Protein AF-A0A833XP09-F1 (afdb_monomer)

Mean predicted aligned error: 16.01 Å

pLDDT: mean 74.12, std 22.7, range [38.0, 97.12]

Solvent-accessible surface area (backbone atoms only — not comparable to full-atom values): 7157 Å² total; per-residue (Å²): 134,91,85,87,84,88,86,89,86,82,88,88,82,94,77,91,76,86,75,88,74,92,74,71,85,74,75,75,75,69,64,80,75,67,70,65,68,52,74,80,64,41,47,42,64,83,77,79,80,59,65,70,57,56,50,52,50,52,50,52,30,59,76,64,52,41,43,76,74,63,85,90,75,71,73,49,76,43,67,71,84,48,61,86,95,66,38,31,37,30,46,78,82,78,48,70,43,39,68,84,78,74,110

Sequence (103 aa):
MQGGQGGNGVVPGHGSEHREGDDDMDQAHLPQEKMSSSPDMEKSGGKDRPERQMRAFRQLLDDCSLVDLGFEGPKFTWCNGRDAQHIISERIDRYLANQRWLD

Organism: Juglans regia (NCBI:txid51240)

Foldseek 3Di:
DDDDDDDDDDDDDDDDDDPPDPPDPPPPPPPPVPVPDDQVQFKDDDDGDPVVVVVVVVVVCVVVQKDFPDDDDDSFPDWPPDDPVHIMTGHPDTDIDHPVVVD

Structure (mmCIF, N/CA/C/O backbone):
data_AF-A0A833XP09-F1
#
_entry.id   AF-A0A833XP09-F1
#
loop_
_atom_site.group_PDB
_atom_site.id
_atom_site.type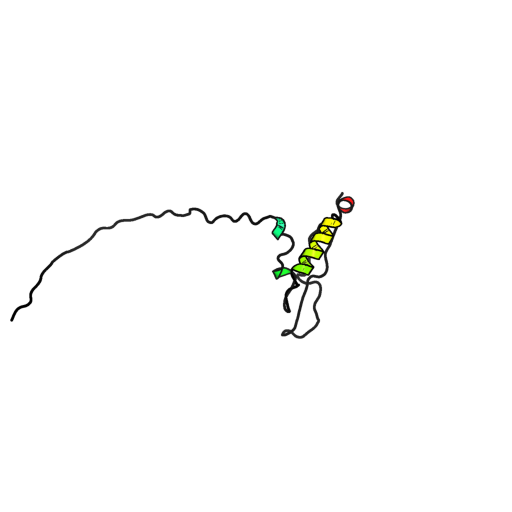_symbol
_atom_site.label_atom_id
_atom_site.label_alt_id
_atom_site.label_comp_id
_atom_site.label_asym_id
_atom_site.label_entity_id
_atom_site.label_seq_id
_atom_site.pdbx_PDB_ins_code
_atom_site.Cartn_x
_atom_site.Cartn_y
_atom_site.Cartn_z
_atom_site.occupancy
_atom_site.B_iso_or_equiv
_atom_site.auth_seq_id
_atom_site.auth_comp_id
_atom_site.auth_asym_id
_atom_site.auth_atom_id
_atom_site.pdbx_PDB_model_num
ATOM 1 N N . MET A 1 1 ? 6.854 76.484 -45.270 1.00 40.12 1 MET A N 1
ATOM 2 C CA . MET A 1 1 ? 5.818 77.332 -44.649 1.00 40.12 1 MET A CA 1
ATOM 3 C C . MET A 1 1 ? 4.896 76.443 -43.832 1.00 40.12 1 MET A C 1
ATOM 5 O O . MET A 1 1 ? 4.401 75.480 -44.387 1.00 40.12 1 MET A O 1
ATOM 9 N N . GLN A 1 2 ? 4.755 76.797 -42.551 1.00 45.69 2 GLN A N 1
ATOM 10 C CA . GLN A 1 2 ? 3.709 76.483 -41.563 1.00 45.69 2 GLN A CA 1
ATOM 11 C C . GLN A 1 2 ? 3.254 75.037 -41.295 1.00 45.69 2 GLN A C 1
ATOM 13 O O . GLN A 1 2 ? 2.819 74.304 -42.172 1.00 45.69 2 GLN A O 1
ATOM 18 N N . GLY A 1 3 ? 3.240 74.730 -39.996 1.00 44.31 3 GLY A N 1
ATOM 19 C CA . GLY A 1 3 ? 2.519 73.630 -39.368 1.00 44.31 3 GLY A CA 1
ATOM 20 C C . GLY A 1 3 ? 2.873 73.566 -37.882 1.00 44.31 3 GLY A C 1
ATOM 21 O O . GLY A 1 3 ? 3.689 72.744 -37.488 1.00 44.31 3 GLY A O 1
ATOM 22 N N . GLY A 1 4 ? 2.357 74.507 -37.085 1.00 48.62 4 GLY A N 1
ATOM 23 C CA . GLY A 1 4 ? 2.569 74.565 -35.635 1.00 48.62 4 GLY A CA 1
ATOM 24 C C . GLY A 1 4 ? 1.570 73.725 -34.834 1.00 48.62 4 GLY A C 1
ATOM 25 O O . GLY A 1 4 ? 0.525 73.345 -35.359 1.00 48.62 4 GLY A O 1
ATOM 26 N N . GLN A 1 5 ? 1.934 73.481 -33.570 1.00 53.88 5 GLN A N 1
ATOM 27 C CA . GLN A 1 5 ? 1.151 73.209 -32.341 1.00 53.88 5 GLN A CA 1
ATOM 28 C C . GLN A 1 5 ? 2.129 72.488 -31.384 1.00 53.88 5 GLN A C 1
ATOM 30 O O . GLN A 1 5 ? 2.824 71.580 -31.816 1.00 53.88 5 GLN A O 1
ATOM 35 N N . GLY A 1 6 ? 2.363 72.847 -30.122 1.00 43.28 6 GLY A N 1
ATOM 36 C CA . GLY A 1 6 ? 1.585 73.596 -29.139 1.00 43.28 6 GLY A CA 1
ATOM 37 C C . GLY A 1 6 ? 1.387 72.681 -27.921 1.00 43.28 6 GLY A C 1
ATOM 38 O O . GLY A 1 6 ? 0.749 71.648 -28.069 1.00 43.28 6 GLY A O 1
ATOM 39 N N . GLY A 1 7 ? 1.922 73.041 -26.744 1.00 47.12 7 GLY A N 1
ATOM 40 C CA . GLY A 1 7 ? 1.508 72.449 -25.459 1.00 47.12 7 GLY A CA 1
ATOM 41 C C . GLY A 1 7 ? 2.631 72.042 -24.496 1.00 47.12 7 GLY A C 1
ATOM 42 O O . GLY A 1 7 ? 3.162 70.943 -24.588 1.00 47.12 7 GLY A O 1
ATOM 43 N N . ASN A 1 8 ? 2.934 72.923 -23.537 1.00 38.00 8 ASN A N 1
ATOM 44 C CA . ASN A 1 8 ? 3.700 72.647 -22.313 1.00 38.00 8 ASN A CA 1
ATOM 45 C C . ASN A 1 8 ? 2.862 71.852 -21.292 1.00 38.00 8 ASN A C 1
ATOM 47 O O . ASN A 1 8 ? 1.666 72.103 -21.162 1.00 38.00 8 ASN A O 1
ATOM 51 N N . GLY A 1 9 ? 3.512 71.020 -20.472 1.00 39.72 9 GLY A N 1
ATOM 52 C CA . GLY A 1 9 ? 2.951 70.487 -19.226 1.00 39.72 9 GLY A CA 1
ATOM 53 C C . GLY A 1 9 ? 4.001 69.720 -18.416 1.00 39.72 9 GLY A C 1
ATOM 54 O O . GLY A 1 9 ? 4.470 68.674 -18.846 1.00 39.72 9 GLY A O 1
ATOM 55 N N . VAL A 1 10 ? 4.393 70.267 -17.265 1.00 44.69 10 VAL A N 1
ATOM 56 C CA . VAL A 1 10 ? 5.477 69.809 -16.379 1.00 44.69 10 VAL A CA 1
ATOM 57 C C . VAL A 1 10 ? 4.882 69.332 -15.038 1.00 44.69 10 VAL A C 1
ATOM 59 O O . VAL A 1 10 ? 4.267 70.145 -14.363 1.00 44.69 10 VAL A O 1
ATOM 62 N N . VAL A 1 11 ? 5.116 68.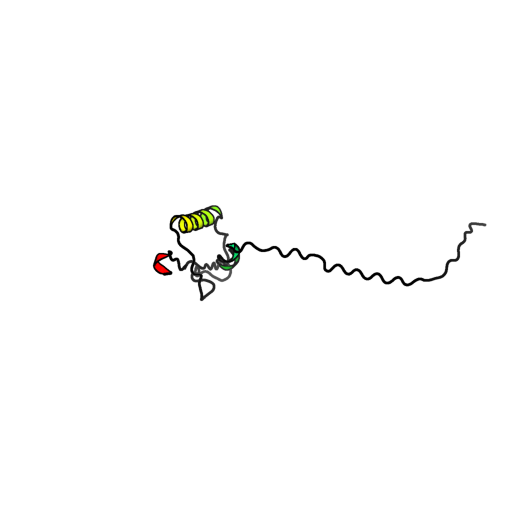043 -14.713 1.00 46.19 11 VAL A N 1
ATOM 63 C CA . VAL A 1 11 ? 5.342 67.329 -13.409 1.00 46.19 11 VAL A CA 1
ATOM 64 C C . VAL A 1 11 ? 4.386 67.521 -12.190 1.00 46.19 11 VAL A C 1
ATOM 66 O O . VAL A 1 11 ? 3.552 68.414 -12.197 1.00 46.19 11 VAL A O 1
ATOM 69 N N . PRO A 1 12 ? 4.556 66.790 -11.056 1.00 47.75 12 PRO A N 1
ATOM 70 C CA . PRO A 1 12 ? 4.394 65.348 -10.792 1.00 47.75 12 PRO A CA 1
ATOM 71 C C . PRO A 1 12 ? 3.430 65.096 -9.592 1.00 47.75 12 PRO A C 1
ATOM 73 O O . PRO A 1 12 ? 3.059 66.019 -8.872 1.00 47.75 12 PRO A O 1
ATOM 76 N N . GLY A 1 13 ? 3.058 63.846 -9.298 1.00 41.34 13 GLY A N 1
ATOM 77 C CA . GLY A 1 13 ? 2.262 63.542 -8.099 1.00 41.34 13 GLY A CA 1
ATOM 78 C C . GLY A 1 13 ? 2.362 62.087 -7.666 1.00 41.34 13 GLY A C 1
ATOM 79 O O . GLY A 1 13 ? 1.842 61.203 -8.336 1.00 41.34 13 GLY A O 1
ATOM 80 N N . HIS A 1 14 ? 3.049 61.859 -6.546 1.00 46.66 14 HIS A N 1
ATOM 81 C CA . HIS A 1 14 ? 3.049 60.607 -5.796 1.00 46.66 14 HIS A CA 1
ATOM 82 C C . HIS A 1 14 ? 1.628 60.254 -5.335 1.00 46.66 14 HIS A C 1
ATOM 84 O O . HIS A 1 14 ? 0.963 61.071 -4.701 1.00 46.66 14 HIS A O 1
ATOM 90 N N . GLY A 1 15 ? 1.217 59.013 -5.580 1.00 38.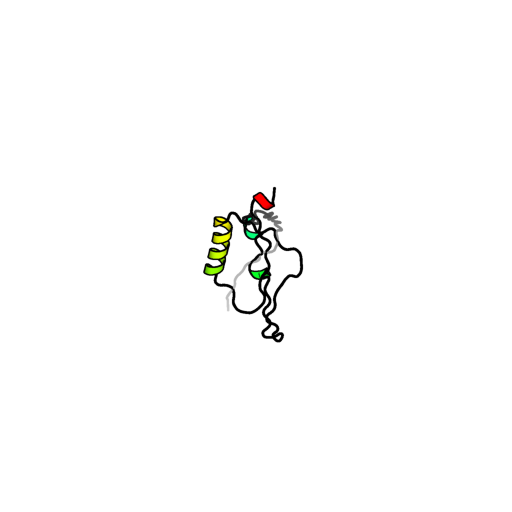94 15 GLY A N 1
ATOM 91 C CA . GLY A 1 15 ? 0.064 58.380 -4.954 1.00 38.94 15 GLY A CA 1
ATOM 92 C C . GLY A 1 15 ? 0.440 56.949 -4.602 1.00 38.94 15 GLY A C 1
ATOM 93 O O . GLY A 1 15 ? 0.515 56.089 -5.473 1.00 38.94 15 GLY A O 1
ATOM 94 N N . SER A 1 16 ? 0.761 56.729 -3.332 1.00 47.12 16 SER A N 1
ATOM 95 C CA . SER A 1 16 ? 0.919 55.408 -2.741 1.00 47.12 16 SER A CA 1
ATOM 96 C C . SER A 1 16 ? -0.463 54.763 -2.635 1.00 47.12 16 SER A C 1
ATOM 98 O O . SER A 1 16 ? -1.292 55.249 -1.871 1.00 47.12 16 SER A O 1
ATOM 100 N N . GLU A 1 17 ? -0.709 53.672 -3.353 1.00 47.91 17 GLU A N 1
ATOM 101 C CA . GLU A 1 17 ? -1.826 52.769 -3.063 1.00 47.91 17 GLU A CA 1
ATOM 102 C C . GLU A 1 17 ? -1.253 51.469 -2.496 1.00 47.91 17 GLU A C 1
ATOM 104 O O . GLU A 1 17 ? -0.713 50.625 -3.209 1.00 47.91 17 GLU A O 1
ATOM 109 N N . HIS A 1 18 ? -1.351 51.350 -1.170 1.00 47.62 18 HIS A N 1
ATOM 110 C CA . HIS A 1 18 ? -1.446 50.066 -0.486 1.00 47.62 18 HIS A CA 1
ATOM 111 C C . HIS A 1 18 ? -2.615 49.301 -1.122 1.00 47.62 18 HIS A C 1
ATOM 113 O O . HIS A 1 18 ? -3.763 49.720 -0.994 1.00 47.62 18 HIS A O 1
ATOM 119 N N . ARG A 1 19 ? -2.336 48.186 -1.799 1.00 39.50 19 ARG A N 1
ATOM 120 C CA . ARG A 1 19 ? -3.305 47.093 -1.892 1.00 39.50 19 ARG A CA 1
ATOM 121 C C . ARG A 1 19 ? -2.806 45.974 -1.007 1.00 39.50 19 ARG A C 1
ATOM 123 O O . ARG A 1 19 ? -2.067 45.100 -1.445 1.00 39.50 19 ARG A O 1
ATOM 130 N N . GLU A 1 20 ? -3.203 46.078 0.254 1.00 48.72 20 GLU A N 1
ATOM 131 C CA . GLU A 1 20 ? -3.547 44.897 1.029 1.00 48.72 20 GLU A CA 1
ATOM 132 C C . GLU A 1 20 ? -4.605 44.131 0.228 1.00 48.72 20 GLU A C 1
ATOM 134 O O . GLU A 1 20 ? -5.575 44.702 -0.274 1.00 48.72 20 GLU A O 1
ATOM 139 N N . GLY A 1 21 ? -4.322 42.858 0.022 1.00 41.50 21 GLY A N 1
ATOM 140 C CA . GLY A 1 21 ? -5.143 41.912 -0.713 1.00 41.50 21 GLY A CA 1
ATOM 141 C C . GLY A 1 21 ? -4.595 40.517 -0.460 1.00 41.50 21 GLY A C 1
ATOM 142 O O . GLY A 1 21 ? -4.383 39.756 -1.397 1.00 41.50 21 GLY A O 1
ATOM 143 N N . ASP A 1 22 ? -4.305 40.238 0.812 1.00 47.00 22 ASP A N 1
ATOM 144 C CA . ASP A 1 22 ? -4.081 38.904 1.368 1.00 47.00 22 ASP A CA 1
ATOM 145 C C . ASP A 1 22 ? -5.442 38.255 1.684 1.00 47.00 22 ASP A C 1
ATOM 147 O O . ASP A 1 22 ? -5.652 37.717 2.768 1.00 47.00 22 ASP A O 1
ATOM 151 N N . ASP A 1 23 ? -6.381 38.331 0.739 1.00 47.53 23 ASP A N 1
ATOM 152 C CA . ASP A 1 23 ? -7.714 37.762 0.892 1.00 47.53 23 ASP A CA 1
ATOM 153 C C . ASP A 1 23 ? -7.827 36.495 0.042 1.00 47.53 23 ASP A C 1
ATOM 155 O O . ASP A 1 23 ? -7.870 36.514 -1.191 1.00 47.53 23 ASP A O 1
ATOM 159 N N . ASP A 1 24 ? -7.862 35.389 0.782 1.00 49.03 24 ASP A N 1
ATOM 160 C CA . ASP A 1 24 ? -8.441 34.109 0.406 1.00 49.03 24 ASP A CA 1
ATOM 161 C C . ASP A 1 24 ? -7.696 33.325 -0.681 1.00 49.03 24 ASP A C 1
ATOM 163 O O . ASP A 1 24 ? -8.223 32.968 -1.738 1.00 49.03 24 ASP A O 1
ATOM 167 N N . MET A 1 25 ? -6.476 32.889 -0.332 1.00 40.09 25 MET A N 1
ATOM 168 C CA . MET A 1 25 ? -6.070 31.536 -0.717 1.00 40.09 25 MET A CA 1
ATOM 169 C C . MET A 1 25 ? -7.090 30.590 -0.086 1.00 40.09 25 MET A C 1
ATOM 171 O O . MET A 1 25 ? -6.949 30.205 1.074 1.00 40.09 25 MET A O 1
ATOM 175 N N . ASP A 1 26 ? -8.131 30.294 -0.861 1.00 49.03 26 ASP A N 1
ATOM 176 C CA . ASP A 1 26 ? -9.162 29.310 -0.589 1.00 49.03 26 ASP A CA 1
ATOM 177 C C . ASP A 1 26 ? -8.444 28.063 -0.073 1.00 49.03 26 ASP A C 1
ATOM 179 O O . ASP A 1 26 ? -7.783 27.335 -0.826 1.00 49.03 26 ASP A O 1
ATOM 183 N N . GLN A 1 27 ? -8.444 27.889 1.253 1.00 44.19 27 GLN A N 1
ATOM 184 C CA . GLN A 1 27 ? -7.902 26.699 1.874 1.00 44.19 27 GLN A CA 1
ATOM 185 C C . GLN A 1 27 ? -8.869 25.611 1.466 1.00 44.19 27 GLN A C 1
ATOM 187 O O . GLN A 1 27 ? -9.852 25.347 2.155 1.00 44.19 27 GLN A O 1
ATOM 192 N N . ALA A 1 28 ? -8.610 25.013 0.305 1.00 52.25 28 ALA A N 1
ATOM 193 C CA . ALA A 1 28 ? -9.256 23.803 -0.122 1.00 52.25 28 ALA A CA 1
ATOM 194 C C . ALA A 1 28 ? -9.042 22.814 1.019 1.00 52.25 28 ALA A C 1
ATOM 196 O O . ALA A 1 28 ? -7.966 22.232 1.174 1.00 52.25 28 ALA A O 1
ATOM 197 N N . HIS A 1 29 ? -10.069 22.683 1.855 1.00 49.16 29 HIS A N 1
ATOM 198 C CA . HIS A 1 29 ? -10.174 21.668 2.873 1.00 49.16 29 HIS A CA 1
ATOM 199 C C . HIS A 1 29 ? -10.284 20.362 2.100 1.00 49.16 29 HIS A C 1
ATOM 201 O O . HIS A 1 29 ? -11.366 19.906 1.740 1.00 49.16 29 HIS A O 1
ATOM 207 N N . LEU A 1 30 ? -9.121 19.848 1.704 1.00 47.88 30 LEU A N 1
ATOM 208 C CA . LEU A 1 30 ? -8.936 18.576 1.042 1.00 47.88 30 LEU A CA 1
ATOM 209 C C . LEU A 1 30 ? -9.719 17.553 1.880 1.00 47.88 30 LEU A C 1
ATOM 211 O O . LEU A 1 30 ? -9.358 17.365 3.041 1.00 47.88 30 LEU A O 1
ATOM 215 N N . PRO A 1 31 ? -10.785 16.915 1.345 1.00 43.19 31 PRO A N 1
ATOM 216 C CA . PRO A 1 31 ? -11.486 15.869 2.076 1.00 43.19 31 PRO A CA 1
ATOM 217 C C . PRO A 1 31 ? -10.484 14.854 2.613 1.00 43.19 31 PRO A C 1
ATOM 219 O O . PRO A 1 31 ? -9.598 14.428 1.873 1.00 43.19 31 PRO A O 1
ATOM 222 N N . GLN A 1 32 ? -10.616 14.481 3.884 1.00 41.84 32 GLN A N 1
ATOM 223 C CA . GLN A 1 32 ? -9.678 13.603 4.594 1.00 41.84 32 GLN A CA 1
ATOM 224 C C . GLN A 1 32 ? -9.524 12.201 3.962 1.00 41.84 32 GLN A C 1
ATOM 226 O O . GLN A 1 32 ? -8.645 11.437 4.344 1.00 41.84 32 GLN A O 1
ATOM 231 N N . GLU A 1 33 ? -10.295 11.882 2.920 1.00 46.12 33 GLU A N 1
ATOM 232 C CA . GLU A 1 33 ? -10.185 10.646 2.138 1.00 46.12 33 GLU A CA 1
ATOM 233 C C . GLU A 1 33 ? -8.903 10.538 1.289 1.00 46.12 33 GLU A C 1
ATOM 235 O O . GLU A 1 33 ? -8.579 9.463 0.789 1.00 46.12 33 GLU A O 1
ATOM 240 N N . LYS A 1 34 ? -8.118 11.616 1.145 1.00 45.12 34 LYS A N 1
ATOM 241 C CA . LYS A 1 34 ? -6.844 11.604 0.385 1.00 45.12 34 LYS A CA 1
ATOM 242 C C . LYS A 1 34 ? -5.622 11.214 1.223 1.00 45.12 34 LYS A C 1
ATOM 244 O O . LYS A 1 34 ? -4.490 11.429 0.802 1.00 45.12 34 LYS A O 1
ATOM 249 N N . MET A 1 35 ? -5.841 10.607 2.389 1.00 41.72 35 MET A N 1
ATOM 250 C CA . MET A 1 35 ? -4.797 9.906 3.146 1.00 41.72 35 MET A CA 1
ATOM 251 C C . MET A 1 35 ? -4.759 8.393 2.885 1.00 41.72 35 MET A C 1
ATOM 253 O O . MET A 1 35 ? -3.838 7.731 3.351 1.00 41.72 35 MET A O 1
ATOM 257 N N . SER A 1 36 ? -5.670 7.830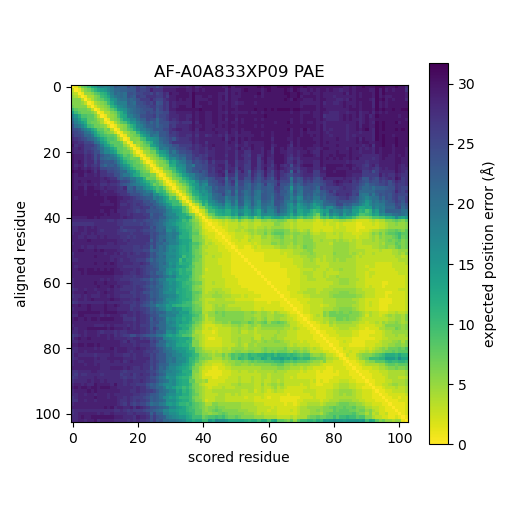 2.084 1.00 48.94 36 SER A N 1
ATOM 258 C CA . SER A 1 36 ? -5.400 6.544 1.431 1.00 48.94 36 SER A CA 1
ATOM 259 C C . SER A 1 36 ? -4.397 6.841 0.314 1.00 48.94 36 SER A C 1
ATOM 261 O O . SER A 1 36 ? -4.805 7.266 -0.764 1.00 48.94 36 SER A O 1
ATOM 263 N N . SER A 1 37 ? -3.101 6.739 0.627 1.00 52.34 37 SER A N 1
ATOM 264 C CA . SER A 1 37 ? -1.945 6.814 -0.279 1.00 52.34 37 SER A CA 1
ATOM 265 C C . SER A 1 37 ? -2.235 7.392 -1.671 1.00 52.34 37 SER A C 1
ATOM 267 O O . SER A 1 37 ? -2.777 6.689 -2.528 1.00 52.34 37 SER A O 1
ATOM 269 N N . SER A 1 38 ? -1.844 8.647 -1.916 1.00 48.25 38 SER A N 1
ATOM 270 C CA . SER A 1 38 ? -1.955 9.272 -3.242 1.00 48.25 38 SER A CA 1
ATOM 271 C C . SER A 1 38 ? -1.565 8.265 -4.341 1.00 48.25 38 SER A C 1
ATOM 273 O O . SER A 1 38 ? -0.499 7.650 -4.206 1.00 48.25 38 SER A O 1
ATOM 275 N N . PRO A 1 39 ? -2.380 8.067 -5.399 1.00 55.22 39 PRO A N 1
ATOM 276 C CA . PRO A 1 39 ? -2.123 7.066 -6.442 1.00 55.22 39 PRO A CA 1
ATOM 277 C C . PRO A 1 39 ? -0.695 7.146 -6.999 1.00 55.22 39 PRO A C 1
ATOM 279 O O . PRO A 1 39 ? -0.054 6.128 -7.256 1.00 55.22 39 PRO A O 1
ATOM 282 N N . ASP A 1 40 ? -0.169 8.370 -7.072 1.00 56.12 40 ASP A N 1
ATOM 283 C CA . ASP A 1 40 ? 1.161 8.712 -7.583 1.00 56.12 40 ASP A CA 1
ATOM 284 C C . ASP A 1 40 ? 2.324 8.223 -6.698 1.00 56.12 40 ASP A C 1
ATOM 286 O O . ASP A 1 40 ? 3.488 8.256 -7.102 1.00 56.12 40 ASP A O 1
ATOM 290 N N . MET A 1 41 ? 2.049 7.775 -5.468 1.00 74.12 41 MET A N 1
ATOM 291 C CA . MET A 1 41 ? 3.070 7.250 -4.556 1.00 74.12 41 MET A CA 1
ATOM 292 C C . MET A 1 41 ? 3.172 5.725 -4.563 1.00 74.12 41 MET A C 1
ATOM 294 O O . MET A 1 41 ? 4.221 5.206 -4.180 1.00 74.12 41 MET A O 1
ATOM 298 N N . GLU A 1 42 ? 2.134 5.008 -4.997 1.00 86.19 42 GLU A N 1
ATOM 299 C CA . GLU A 1 42 ? 2.088 3.541 -4.922 1.00 86.19 42 GLU A CA 1
ATOM 300 C C . GLU A 1 42 ? 2.721 2.836 -6.114 1.00 86.19 42 GLU A C 1
ATOM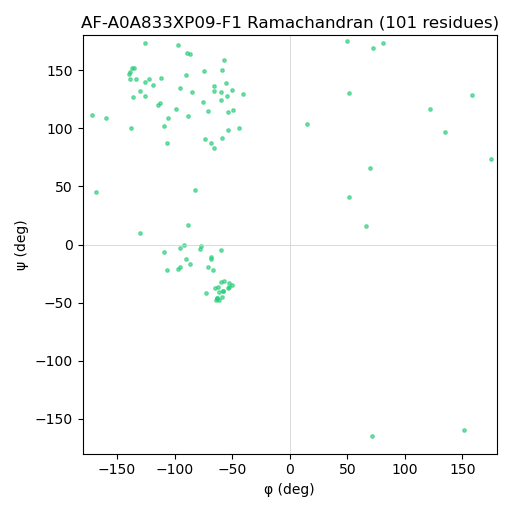 302 O O . GLU A 1 42 ? 3.022 1.645 -6.040 1.00 86.19 42 GLU A O 1
ATOM 307 N N . LYS A 1 43 ? 2.918 3.555 -7.217 1.00 90.62 43 LYS A N 1
ATOM 308 C CA . LYS A 1 43 ? 3.437 3.007 -8.463 1.00 90.62 43 LYS A CA 1
ATOM 309 C C . LYS A 1 43 ? 4.444 3.958 -9.090 1.00 90.62 43 LYS A C 1
ATOM 311 O O . LYS A 1 43 ? 4.279 5.170 -9.061 1.00 90.62 43 LYS A O 1
ATOM 316 N N . SER A 1 44 ? 5.490 3.386 -9.672 1.00 92.62 44 SER A N 1
ATOM 317 C CA . SER A 1 44 ? 6.442 4.085 -10.528 1.00 92.62 44 SER A CA 1
ATOM 318 C C . SER A 1 44 ? 6.625 3.310 -11.825 1.00 92.62 44 SER A C 1
ATOM 320 O O . SER A 1 44 ? 6.831 2.093 -11.802 1.00 92.62 44 SER A O 1
ATOM 322 N N . GLY A 1 45 ? 6.549 4.023 -12.948 1.00 92.31 45 GLY A N 1
ATOM 323 C CA . GLY A 1 45 ? 6.657 3.456 -14.288 1.00 92.31 45 GLY A CA 1
ATOM 324 C C . GLY A 1 45 ? 5.437 2.636 -14.732 1.00 92.31 45 GLY A C 1
ATOM 325 O O . GLY A 1 45 ? 4.550 2.265 -13.957 1.00 92.31 45 GLY A O 1
ATOM 326 N N . GLY A 1 46 ? 5.412 2.302 -16.022 1.00 90.75 46 GLY A N 1
ATOM 327 C CA . GLY A 1 46 ? 4.313 1.556 -16.636 1.00 90.75 46 GLY A CA 1
ATOM 328 C C . GLY A 1 46 ? 3.030 2.379 -16.790 1.00 90.75 46 GLY A C 1
ATOM 329 O O . GLY A 1 46 ? 3.054 3.602 -16.737 1.00 90.75 46 GLY A O 1
ATOM 330 N N . LYS A 1 47 ? 1.910 1.691 -17.043 1.00 90.06 47 LYS A N 1
ATOM 331 C CA . LYS A 1 47 ? 0.581 2.311 -17.170 1.00 90.06 47 LYS A CA 1
ATOM 332 C C . LYS A 1 47 ? -0.118 2.362 -15.821 1.00 90.06 47 LYS A C 1
ATOM 334 O O . LYS A 1 47 ? -0.001 1.400 -15.063 1.00 90.06 47 LYS A O 1
ATOM 339 N N . ASP A 1 48 ? -0.903 3.403 -15.588 1.00 87.31 48 ASP A N 1
ATOM 340 C CA . ASP A 1 48 ? -1.735 3.506 -14.394 1.00 87.31 48 ASP A CA 1
ATOM 341 C C . ASP A 1 48 ? -2.725 2.347 -14.287 1.00 87.31 48 ASP A C 1
ATOM 343 O O . ASP A 1 48 ? -3.176 1.768 -15.286 1.00 87.31 48 ASP A O 1
ATOM 347 N N . ARG A 1 49 ? -3.067 2.000 -13.043 1.00 87.12 49 ARG A N 1
ATOM 348 C CA . ARG A 1 49 ? -4.106 1.006 -12.785 1.00 87.12 49 ARG A CA 1
ATOM 349 C C . ARG A 1 49 ? -5.448 1.561 -13.276 1.00 87.12 49 ARG A C 1
ATOM 351 O O . ARG A 1 49 ? -5.755 2.721 -13.006 1.00 87.12 49 ARG A O 1
ATOM 358 N N . PRO A 1 50 ? -6.284 0.759 -13.957 1.00 89.88 50 PRO A N 1
ATOM 359 C CA . PRO A 1 50 ? -7.598 1.224 -14.375 1.00 89.88 50 PRO A CA 1
ATOM 360 C C . PRO A 1 50 ? -8.438 1.648 -13.164 1.00 89.88 50 PRO A C 1
ATOM 362 O O . PRO A 1 50 ? -8.689 0.833 -12.276 1.00 89.88 50 PRO A O 1
ATOM 365 N N . GLU A 1 51 ? -8.946 2.883 -13.156 1.00 88.94 51 GLU A N 1
ATOM 366 C CA . GLU A 1 51 ? -9.699 3.432 -12.013 1.00 88.94 51 GLU A CA 1
ATOM 367 C C . GLU A 1 51 ? -10.916 2.574 -11.638 1.00 88.94 51 GLU A C 1
ATOM 369 O O . GLU A 1 51 ? -11.257 2.424 -10.468 1.00 88.94 51 GLU A O 1
ATOM 374 N N . ARG A 1 52 ? -11.536 1.912 -12.623 1.00 93.81 52 ARG A N 1
ATOM 375 C CA . ARG A 1 52 ? -12.621 0.950 -12.382 1.00 93.81 52 ARG A CA 1
ATOM 376 C C . ARG A 1 52 ? -12.200 -0.194 -11.452 1.00 93.81 52 ARG A C 1
ATOM 378 O O . ARG A 1 52 ? -12.998 -0.612 -10.620 1.00 93.81 52 ARG A O 1
ATOM 385 N N . GLN A 1 53 ? -10.982 -0.715 -11.604 1.00 91.31 53 GLN A N 1
ATOM 386 C CA . GLN A 1 53 ? -10.466 -1.792 -10.754 1.00 91.31 53 GLN A CA 1
ATOM 387 C C . GLN A 1 53 ? -10.143 -1.269 -9.353 1.00 91.31 53 GLN A C 1
ATOM 389 O O . GLN A 1 53 ? -10.507 -1.912 -8.374 1.00 91.31 53 GLN A O 1
ATOM 394 N N . MET A 1 54 ? -9.539 -0.079 -9.256 1.00 90.12 54 MET A N 1
ATOM 395 C CA . MET A 1 54 ? -9.242 0.558 -7.967 1.00 90.12 54 MET A CA 1
ATOM 396 C C . MET A 1 54 ? -10.516 0.847 -7.173 1.00 90.12 54 MET A C 1
ATOM 398 O O . MET A 1 54 ? -10.576 0.574 -5.979 1.00 90.12 54 MET A O 1
ATOM 402 N N . ARG A 1 55 ? -11.572 1.317 -7.842 1.00 92.81 55 ARG A N 1
ATOM 403 C CA . ARG A 1 55 ? -12.885 1.520 -7.225 1.00 92.81 55 ARG A CA 1
ATOM 404 C C . ARG A 1 55 ? -13.507 0.219 -6.730 1.00 92.81 55 ARG A C 1
ATOM 406 O O . ARG A 1 55 ? -14.002 0.185 -5.614 1.00 92.81 55 ARG A O 1
ATOM 413 N N . ALA A 1 56 ? -13.472 -0.840 -7.539 1.00 95.06 56 ALA A N 1
ATOM 414 C CA . ALA A 1 56 ? -14.005 -2.140 -7.136 1.00 95.06 56 ALA A CA 1
ATOM 415 C C . ALA A 1 56 ? -13.254 -2.720 -5.925 1.00 95.06 56 ALA A C 1
ATOM 417 O O . ALA A 1 56 ? -13.875 -3.312 -5.051 1.00 95.06 56 ALA A O 1
ATOM 418 N N . PHE A 1 57 ? -11.936 -2.515 -5.853 1.00 91.56 57 PHE A N 1
ATOM 419 C CA . PHE A 1 57 ? -11.142 -2.906 -4.692 1.00 91.56 57 PHE A CA 1
ATOM 420 C C . PHE A 1 57 ? -11.546 -2.132 -3.431 1.00 91.56 57 PHE A C 1
ATOM 422 O O . PHE A 1 57 ? -11.792 -2.758 -2.408 1.00 91.56 57 PHE A O 1
ATOM 429 N N . ARG A 1 58 ? -11.683 -0.799 -3.511 1.00 93.25 58 ARG A N 1
ATOM 430 C CA . ARG A 1 58 ? -12.146 0.027 -2.378 1.00 93.25 58 ARG A CA 1
ATOM 431 C C . ARG A 1 58 ? -13.537 -0.397 -1.899 1.00 93.25 58 ARG A C 1
ATOM 433 O O . ARG A 1 58 ? -13.706 -0.639 -0.715 1.00 93.25 58 ARG A O 1
ATOM 440 N N . GLN A 1 59 ? -14.468 -0.625 -2.828 1.00 96.62 59 GLN A N 1
ATOM 441 C CA . GLN A 1 59 ? -15.807 -1.119 -2.495 1.00 96.62 59 GLN A CA 1
ATOM 442 C C . GLN A 1 59 ? -15.760 -2.457 -1.747 1.00 96.62 59 GLN A C 1
ATOM 444 O O . GLN A 1 59 ? -16.505 -2.652 -0.799 1.00 96.62 59 GLN A O 1
ATOM 449 N N . LEU A 1 60 ? -14.870 -3.374 -2.139 1.00 95.94 60 LEU A N 1
ATOM 450 C CA . LEU A 1 60 ? -14.714 -4.649 -1.440 1.00 95.94 60 LEU A CA 1
ATOM 451 C C . LEU A 1 60 ? -14.207 -4.465 -0.002 1.00 95.94 60 LEU A C 1
ATOM 453 O O . LEU A 1 60 ? -14.634 -5.206 0.883 1.00 95.94 60 LEU A O 1
ATOM 457 N N . LEU A 1 61 ? -13.309 -3.503 0.240 1.00 95.56 61 LEU A N 1
ATOM 458 C CA . LEU A 1 61 ? -12.872 -3.169 1.599 1.00 95.56 61 LEU A CA 1
ATOM 459 C C . LEU A 1 61 ? -14.046 -2.652 2.432 1.00 95.56 61 LEU A C 1
ATOM 461 O O . LEU A 1 61 ? -14.256 -3.148 3.539 1.00 95.56 61 LEU A O 1
ATOM 465 N N . ASP A 1 62 ? -14.848 -1.751 1.864 1.00 95.62 62 ASP A N 1
ATOM 466 C CA . ASP A 1 62 ? -16.037 -1.196 2.514 1.00 95.62 62 ASP A CA 1
ATOM 467 C C . ASP A 1 62 ? -17.067 -2.293 2.835 1.00 95.62 62 ASP A C 1
ATOM 469 O O . ASP A 1 62 ? -17.516 -2.417 3.977 1.00 95.62 62 ASP A O 1
ATOM 473 N N . ASP A 1 63 ? -17.373 -3.157 1.862 1.00 97.12 63 ASP A N 1
ATOM 474 C CA . ASP A 1 63 ? -18.318 -4.273 2.004 1.00 97.12 63 ASP A CA 1
ATOM 475 C C . ASP A 1 63 ? -17.883 -5.255 3.106 1.00 97.12 63 ASP A C 1
ATOM 477 O O . ASP A 1 63 ? -18.717 -5.850 3.792 1.00 97.12 63 ASP A O 1
ATOM 481 N N . CYS A 1 64 ? -16.571 -5.419 3.299 1.00 96.31 64 CYS A N 1
ATOM 482 C CA . CYS A 1 64 ? -15.997 -6.282 4.332 1.00 96.31 64 CYS A CA 1
ATOM 483 C C . CYS A 1 64 ? -15.721 -5.551 5.656 1.00 96.31 64 CYS A C 1
ATOM 485 O O . CYS A 1 64 ? -15.230 -6.183 6.596 1.00 96.31 64 CYS A O 1
ATOM 487 N N . SER A 1 65 ? -16.012 -4.247 5.743 1.00 96.00 65 SER A N 1
ATOM 488 C CA . SER A 1 65 ? -15.650 -3.388 6.881 1.00 96.00 65 SER A CA 1
ATOM 489 C C . SER A 1 65 ? -14.160 -3.483 7.241 1.00 96.00 65 SER A C 1
ATOM 491 O O . SER A 1 65 ? -13.790 -3.577 8.414 1.00 96.00 65 SER A O 1
ATOM 493 N N . LEU A 1 66 ? -13.311 -3.525 6.212 1.00 96.06 66 LEU A N 1
ATOM 494 C CA . LEU A 1 66 ? -11.860 -3.523 6.333 1.00 96.06 66 LEU A CA 1
ATOM 495 C C . LEU A 1 66 ? -11.332 -2.102 6.177 1.00 96.06 66 LEU A C 1
ATOM 497 O O . LEU A 1 66 ? -11.701 -1.393 5.246 1.00 96.06 66 LEU A O 1
ATOM 501 N N . VAL A 1 67 ? -10.411 -1.720 7.052 1.00 93.31 67 VAL A N 1
ATOM 502 C CA . VAL A 1 67 ? -9.679 -0.458 6.967 1.00 93.31 67 VAL A CA 1
ATOM 503 C C . VAL A 1 67 ? -8.213 -0.725 6.655 1.00 93.31 67 VAL A C 1
ATOM 505 O O . VAL A 1 67 ? -7.641 -1.714 7.120 1.00 93.31 67 VAL A O 1
ATOM 508 N N . ASP A 1 68 ? -7.613 0.154 5.855 1.00 91.88 68 ASP A N 1
ATOM 509 C CA . ASP A 1 68 ? -6.168 0.170 5.630 1.00 91.88 68 ASP A CA 1
ATOM 510 C C . ASP A 1 68 ? -5.488 0.772 6.866 1.00 91.88 68 ASP A C 1
ATOM 512 O O . ASP A 1 68 ? -5.803 1.888 7.280 1.00 91.88 68 ASP A O 1
ATOM 516 N N . LEU A 1 69 ? -4.583 0.009 7.477 1.00 92.25 69 LEU A N 1
ATOM 517 C CA . LEU A 1 69 ? -3.838 0.422 8.670 1.00 92.25 69 LEU A CA 1
ATOM 518 C C . LEU A 1 69 ? -2.685 1.379 8.350 1.00 92.25 69 LEU A C 1
ATOM 520 O O . LEU A 1 69 ? -1.997 1.857 9.252 1.00 92.25 69 LEU A O 1
ATOM 524 N N . GLY A 1 70 ? -2.452 1.645 7.069 1.00 87.56 70 GLY A N 1
ATOM 525 C CA . GLY A 1 70 ? -1.254 2.291 6.589 1.00 87.56 70 GLY A CA 1
ATOM 526 C C . GLY A 1 70 ? -0.097 1.307 6.456 1.00 87.56 70 GLY A C 1
ATOM 527 O O . GLY A 1 70 ? -0.155 0.131 6.818 1.00 87.56 70 GLY A O 1
ATOM 528 N N . PHE A 1 71 ? 0.989 1.813 5.888 1.00 86.50 71 PHE A N 1
ATOM 529 C CA . PHE A 1 71 ? 2.214 1.062 5.679 1.00 86.50 71 PHE A CA 1
ATOM 530 C C . PHE A 1 71 ? 3.400 1.938 6.062 1.00 86.50 71 PHE A C 1
ATOM 532 O O . PHE A 1 71 ? 3.557 3.039 5.531 1.00 86.50 71 PHE A O 1
ATOM 539 N N . GLU A 1 72 ? 4.257 1.419 6.934 1.00 87.75 72 GLU A N 1
ATOM 540 C CA . GLU A 1 72 ? 5.546 2.017 7.256 1.00 87.75 72 GLU A CA 1
ATOM 541 C C . GLU A 1 72 ? 6.661 1.105 6.738 1.00 87.75 72 GLU A C 1
ATOM 543 O O . GLU A 1 72 ? 6.726 -0.077 7.074 1.00 87.75 72 GLU A O 1
ATOM 548 N N . GLY A 1 73 ? 7.526 1.640 5.874 1.00 87.69 73 GLY A N 1
ATOM 549 C CA . GLY A 1 73 ? 8.604 0.868 5.265 1.00 87.69 73 GLY A CA 1
ATOM 550 C C . GLY A 1 73 ? 9.018 1.379 3.883 1.00 87.69 73 GLY A C 1
ATOM 551 O O . GLY A 1 73 ? 8.754 2.534 3.534 1.00 87.69 73 GLY A O 1
ATOM 552 N N . PRO A 1 74 ? 9.669 0.525 3.070 1.00 90.25 74 PRO A N 1
ATOM 553 C CA . PRO A 1 74 ? 10.096 0.876 1.719 1.00 90.25 74 PRO A CA 1
ATOM 554 C C . PRO A 1 74 ? 8.939 1.369 0.844 1.00 90.25 74 PRO A C 1
ATOM 556 O O . PRO A 1 74 ? 7.858 0.787 0.837 1.00 90.25 74 PRO A O 1
ATOM 559 N N . LYS A 1 75 ? 9.182 2.413 0.040 1.00 88.81 75 LYS A N 1
ATOM 560 C CA . LYS A 1 75 ? 8.152 3.007 -0.833 1.00 88.81 75 LYS A CA 1
ATOM 561 C C . LYS A 1 75 ? 7.468 1.976 -1.743 1.00 88.81 75 LYS A C 1
ATOM 563 O O . LYS A 1 75 ? 6.269 2.079 -1.976 1.00 88.81 75 LYS A O 1
ATOM 568 N N . PHE A 1 76 ? 8.228 1.004 -2.241 1.00 92.50 76 PHE A N 1
ATOM 569 C CA . PHE A 1 76 ? 7.742 -0.092 -3.075 1.00 92.50 76 PHE A CA 1
ATOM 570 C C . PHE A 1 76 ? 8.093 -1.418 -2.416 1.00 92.50 76 PHE A C 1
ATOM 572 O O . PHE A 1 76 ? 9.187 -1.560 -1.870 1.00 92.50 76 PHE A O 1
ATOM 579 N N . THR A 1 77 ? 7.193 -2.388 -2.517 1.00 93.88 77 THR A N 1
ATOM 580 C CA . THR A 1 77 ? 7.411 -3.743 -1.994 1.00 93.88 77 THR A CA 1
ATOM 581 C C . THR A 1 77 ? 7.600 -4.775 -3.101 1.00 93.88 77 THR A C 1
ATOM 583 O O . THR A 1 77 ? 7.990 -5.911 -2.846 1.00 93.88 77 THR A O 1
ATOM 586 N N . TRP A 1 78 ? 7.413 -4.359 -4.355 1.00 94.75 78 TRP A N 1
ATOM 587 C CA . TRP A 1 78 ? 7.633 -5.176 -5.534 1.00 94.75 78 TRP A CA 1
ATOM 588 C C . TRP A 1 78 ? 8.293 -4.378 -6.662 1.00 94.75 78 TRP A C 1
ATOM 590 O O . TRP A 1 78 ? 8.021 -3.188 -6.851 1.00 94.75 78 TRP A O 1
ATOM 600 N N . CYS A 1 79 ? 9.132 -5.050 -7.452 1.00 94.81 79 CYS A N 1
ATOM 601 C CA . CYS A 1 79 ? 9.639 -4.547 -8.723 1.00 94.81 79 CYS A CA 1
ATOM 602 C C . CYS A 1 79 ? 9.621 -5.653 -9.785 1.00 94.81 79 CYS A C 1
ATOM 604 O O . CYS A 1 79 ? 9.753 -6.839 -9.485 1.00 94.81 79 CYS A O 1
ATOM 606 N N . ASN A 1 80 ? 9.489 -5.262 -11.051 1.00 95.25 80 ASN A N 1
ATOM 607 C CA . ASN A 1 80 ? 9.465 -6.202 -12.174 1.00 95.25 80 ASN A CA 1
ATOM 608 C C . ASN A 1 80 ? 10.853 -6.744 -12.577 1.00 95.25 80 ASN A C 1
ATOM 610 O O . ASN A 1 80 ? 10.935 -7.514 -13.534 1.00 95.25 80 ASN A O 1
ATOM 614 N N . GLY A 1 81 ? 11.927 -6.311 -11.905 1.00 93.94 81 GLY A N 1
ATOM 615 C CA . GLY A 1 81 ? 13.302 -6.770 -12.131 1.00 93.94 81 GLY A CA 1
ATOM 616 C C . GLY A 1 81 ? 13.914 -6.403 -13.488 1.00 93.94 81 GLY A C 1
ATOM 617 O O . GLY A 1 81 ? 14.896 -7.023 -13.885 1.00 93.94 81 GLY A O 1
ATOM 618 N N . ARG A 1 82 ? 13.336 -5.447 -14.227 1.00 94.75 82 ARG A N 1
ATOM 619 C CA . ARG A 1 82 ? 13.851 -5.014 -15.537 1.00 94.75 82 ARG A CA 1
ATOM 620 C C . ARG A 1 82 ? 14.860 -3.875 -15.412 1.00 94.75 82 ARG A C 1
ATOM 622 O O . ARG A 1 82 ? 14.916 -3.193 -14.391 1.00 94.75 82 ARG A O 1
ATOM 629 N N . ASP A 1 83 ? 15.594 -3.645 -16.496 1.00 93.44 83 ASP A N 1
ATOM 630 C CA . ASP A 1 83 ? 16.542 -2.538 -16.623 1.00 93.44 83 ASP A CA 1
ATOM 631 C C . ASP A 1 83 ? 15.876 -1.173 -16.410 1.00 93.44 83 ASP A C 1
ATOM 633 O O . ASP A 1 83 ? 14.664 -1.014 -16.580 1.00 93.44 83 ASP A O 1
ATOM 637 N N . ALA A 1 84 ? 16.682 -0.164 -16.075 1.00 88.38 84 ALA A N 1
ATOM 638 C CA . ALA A 1 84 ? 16.220 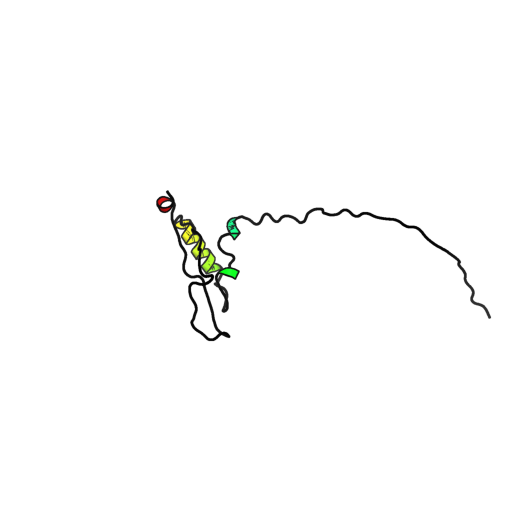1.149 -15.622 1.00 88.38 84 ALA A CA 1
ATOM 639 C C . ALA A 1 84 ? 15.202 1.832 -16.559 1.00 88.38 84 ALA A C 1
ATOM 641 O O . ALA A 1 84 ? 14.304 2.519 -16.083 1.00 88.38 84 ALA A O 1
ATOM 642 N N . GLN A 1 85 ? 15.288 1.627 -17.878 1.00 91.44 85 GLN A N 1
ATOM 643 C CA . GLN A 1 85 ? 14.348 2.204 -18.851 1.00 91.44 85 GLN A CA 1
ATOM 644 C C . GLN A 1 85 ? 12.947 1.571 -18.799 1.00 91.44 85 GLN A C 1
ATOM 646 O O .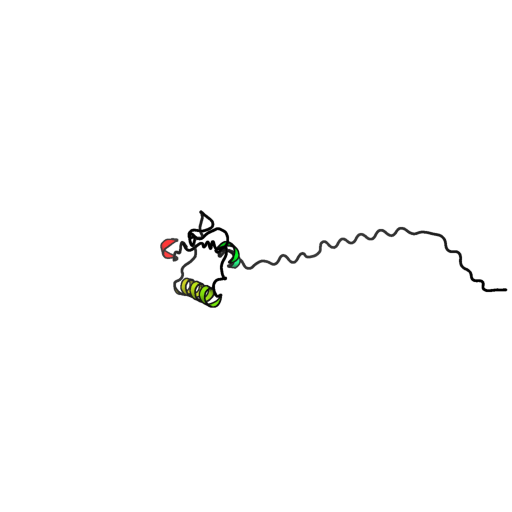 GLN A 1 85 ? 11.981 2.139 -19.310 1.00 91.44 85 GLN A O 1
ATOM 651 N N . HIS A 1 86 ? 12.830 0.377 -18.222 1.00 92.81 86 HIS A N 1
ATOM 652 C CA . HIS A 1 86 ? 11.612 -0.433 -18.207 1.00 92.81 86 HIS A CA 1
ATOM 653 C C . HIS A 1 86 ? 11.244 -0.931 -16.807 1.00 92.81 86 HIS A C 1
ATOM 655 O O . HIS A 1 86 ? 10.355 -1.786 -16.672 1.00 92.81 86 HIS A O 1
ATOM 661 N N . ILE A 1 87 ? 11.917 -0.417 -15.775 1.00 95.75 87 ILE A N 1
ATOM 662 C CA . ILE A 1 87 ? 11.633 -0.767 -14.394 1.00 95.75 87 ILE A CA 1
ATOM 663 C C . ILE A 1 87 ? 10.244 -0.257 -14.014 1.00 95.75 87 ILE A C 1
ATOM 665 O O . ILE A 1 87 ? 9.860 0.879 -14.295 1.00 95.75 87 ILE A O 1
ATOM 669 N N . ILE A 1 88 ? 9.475 -1.147 -13.404 1.00 94.88 88 ILE A N 1
ATOM 670 C CA . ILE A 1 88 ? 8.176 -0.842 -12.823 1.00 94.88 88 ILE A CA 1
ATOM 671 C C . ILE A 1 88 ? 8.244 -1.302 -11.379 1.00 94.88 88 ILE A C 1
ATOM 673 O O . ILE A 1 88 ? 8.579 -2.462 -11.124 1.00 94.88 88 ILE A O 1
ATOM 677 N N . SER A 1 89 ? 7.898 -0.404 -10.466 1.00 94.69 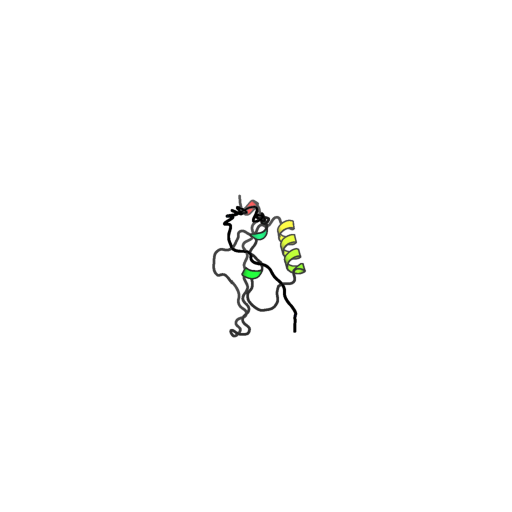89 SER A N 1
ATOM 678 C CA . SER A 1 89 ? 7.864 -0.685 -9.034 1.00 94.69 89 SER A CA 1
ATOM 679 C C . SER A 1 89 ? 6.497 -0.333 -8.473 1.00 94.69 89 SER A C 1
ATOM 681 O O . SER A 1 89 ? 5.904 0.676 -8.857 1.00 94.69 89 SER A O 1
ATOM 683 N N . GLU A 1 90 ? 5.992 -1.176 -7.580 1.00 93.19 90 GLU A N 1
ATOM 684 C CA . GLU A 1 90 ? 4.675 -1.024 -6.970 1.00 93.19 90 GLU A CA 1
ATOM 685 C C . GLU A 1 90 ? 4.737 -1.363 -5.480 1.00 93.19 90 GLU A C 1
ATOM 687 O O . GLU A 1 90 ? 5.512 -2.220 -5.050 1.00 93.19 90 GLU A O 1
ATOM 692 N N . ARG A 1 91 ? 3.903 -0.703 -4.679 1.00 92.19 91 ARG A N 1
ATOM 693 C CA . ARG A 1 91 ? 3.547 -1.189 -3.347 1.00 92.19 91 ARG A CA 1
ATOM 694 C C . ARG A 1 91 ? 2.334 -2.098 -3.489 1.00 92.19 91 ARG A C 1
ATOM 696 O O . ARG A 1 91 ? 1.255 -1.635 -3.857 1.00 92.19 91 ARG A O 1
ATOM 703 N N . ILE A 1 92 ? 2.543 -3.393 -3.269 1.00 90.69 92 ILE A N 1
ATOM 704 C CA . ILE A 1 92 ? 1.490 -4.412 -3.400 1.00 90.69 92 ILE A CA 1
ATOM 705 C C . ILE A 1 92 ? 1.008 -4.927 -2.046 1.00 90.69 92 ILE A C 1
ATOM 707 O O . ILE A 1 92 ? -0.114 -5.417 -1.953 1.00 90.69 92 ILE A O 1
ATOM 711 N N . ASP A 1 93 ? 1.827 -4.779 -1.007 1.00 90.31 93 ASP A N 1
ATOM 712 C CA . ASP A 1 93 ? 1.479 -5.218 0.338 1.00 90.31 93 ASP A CA 1
ATOM 713 C C . ASP A 1 93 ? 0.665 -4.137 1.047 1.00 90.31 93 ASP A C 1
ATOM 715 O O . ASP A 1 93 ? 1.035 -2.959 1.051 1.00 90.31 93 ASP A O 1
ATOM 719 N N . ARG A 1 94 ? -0.452 -4.553 1.645 1.00 89.44 94 ARG A N 1
ATOM 720 C CA . ARG A 1 94 ? -1.322 -3.718 2.477 1.00 89.44 94 ARG A CA 1
ATOM 721 C C . ARG A 1 94 ? -1.671 -4.459 3.750 1.00 89.44 94 ARG A C 1
ATOM 723 O O . ARG A 1 94 ? -1.939 -5.661 3.714 1.00 89.44 94 ARG A O 1
ATOM 730 N N . TYR A 1 95 ? -1.732 -3.721 4.847 1.00 92.19 95 TYR A N 1
ATOM 731 C CA . TYR A 1 95 ? -2.224 -4.234 6.114 1.00 92.19 95 TYR A CA 1
ATOM 732 C C . TYR A 1 95 ? -3.671 -3.791 6.280 1.00 92.19 95 TYR A C 1
ATOM 734 O O . TYR A 1 95 ? -3.964 -2.599 6.316 1.00 92.19 95 TYR A O 1
ATOM 742 N N . LEU A 1 96 ? -4.574 -4.766 6.336 1.00 94.31 96 LEU A N 1
ATOM 743 C CA . LEU A 1 96 ? -6.008 -4.541 6.446 1.00 94.31 96 LEU A CA 1
ATOM 744 C C . LEU A 1 96 ? -6.509 -5.170 7.740 1.00 94.31 96 LEU A C 1
ATOM 746 O O . LEU A 1 96 ? -6.142 -6.303 8.056 1.00 94.31 96 LEU A O 1
ATOM 750 N N . ALA A 1 97 ? -7.379 -4.468 8.453 1.00 95.69 97 ALA A N 1
ATOM 751 C CA . ALA A 1 97 ? -8.033 -4.993 9.645 1.00 95.69 97 ALA A CA 1
ATOM 752 C C . ALA A 1 97 ? -9.519 -4.659 9.637 1.00 95.69 97 ALA A C 1
ATOM 754 O O . ALA A 1 97 ? -9.934 -3.649 9.078 1.00 95.69 97 ALA A O 1
ATOM 755 N N . ASN A 1 98 ? -10.317 -5.505 10.283 1.00 96.06 98 ASN A N 1
ATOM 756 C CA . ASN A 1 98 ? -11.677 -5.139 10.666 1.00 96.06 98 ASN A CA 1
ATOM 757 C C . ASN A 1 98 ? -11.692 -4.681 12.129 1.00 96.06 98 ASN A C 1
ATOM 759 O O . ASN A 1 98 ? -10.713 -4.867 12.853 1.00 96.06 98 ASN A O 1
ATOM 763 N N . GLN A 1 99 ? -12.829 -4.147 12.574 1.00 92.69 99 GLN A N 1
ATOM 764 C CA . GLN A 1 99 ? -12.975 -3.606 13.927 1.00 92.69 99 GLN A CA 1
ATOM 765 C C . GLN A 1 99 ? -12.556 -4.589 15.031 1.00 92.69 99 GLN A C 1
ATOM 767 O O . GLN A 1 99 ? -11.911 -4.191 15.988 1.00 92.69 99 GLN A O 1
ATOM 772 N N . ARG A 1 100 ? -12.812 -5.894 14.862 1.00 94.12 100 ARG A N 1
ATOM 773 C CA . ARG A 1 100 ? -12.469 -6.903 15.881 1.00 94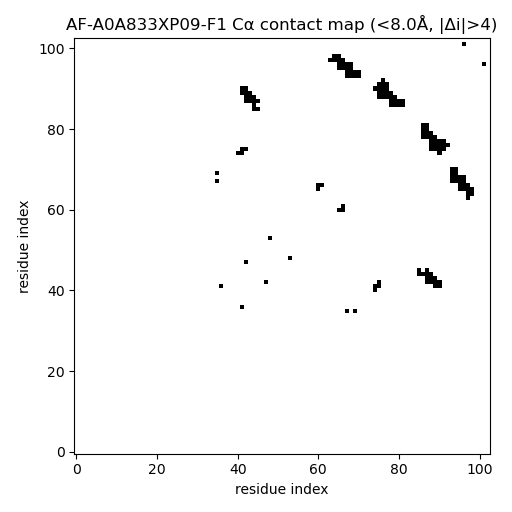.12 100 ARG A CA 1
ATOM 774 C C . ARG A 1 100 ? -10.966 -7.087 16.092 1.00 94.12 100 ARG A C 1
ATOM 776 O O . ARG A 1 100 ? -10.580 -7.655 17.102 1.00 94.12 100 ARG A O 1
ATOM 783 N N . TRP A 1 101 ? -10.142 -6.711 15.115 1.00 93.88 101 TRP A N 1
ATOM 784 C CA . TRP A 1 101 ? -8.679 -6.741 15.228 1.00 93.88 101 TRP A CA 1
ATOM 785 C C . TRP A 1 101 ? -8.107 -5.422 15.767 1.00 93.88 101 TRP A C 1
ATOM 787 O O . TRP A 1 101 ? -6.921 -5.374 16.080 1.00 93.88 101 TRP A O 1
ATOM 797 N N . LEU A 1 102 ? -8.922 -4.364 15.822 1.00 88.88 102 LEU A N 1
ATOM 798 C CA . LEU A 1 102 ? -8.547 -3.041 16.326 1.00 88.88 102 LEU A CA 1
ATOM 799 C C . LEU A 1 102 ? -8.914 -2.825 17.801 1.00 88.88 102 LEU A C 1
ATOM 801 O O . LEU A 1 102 ? -8.371 -1.906 18.413 1.00 88.88 102 LEU A O 1
ATOM 805 N N . ASP A 1 103 ? -9.835 -3.634 18.330 1.00 82.69 103 ASP A N 1
ATOM 806 C CA . ASP A 1 103 ? -10.274 -3.637 19.732 1.00 82.69 103 ASP A CA 1
ATOM 807 C C . ASP A 1 103 ? -9.255 -4.332 20.659 1.00 82.69 103 ASP A C 1
ATOM 809 O O . ASP A 1 103 ? -9.046 -3.824 21.787 1.00 82.69 103 ASP A O 1
#

Secondary structure (DSSP, 8-state):
-------------------------------GGGGS--HHHHEESSPPPPHHHHHHHHHHHHHTTEEE----S-S-SEE----TTT--EE-----EEEHHHH-

Radius of gyration: 30.28 Å; Cα contacts (8 Å, |Δi|>4): 75; chains: 1; bounding box: 35×84×64 Å

InterPro domains:
  IPR036691 Endonuclease/exonuclease/phosphatase superfamily [G3DSA:3.60.10.10] (23-103)
  IPR036691 Endonuclease/exonuclease/phosphatase superfamily [SSF56219] (44-102)